Protein AF-A0A661I2V8-F1 (afdb_monomer)

Mean predicted aligned error: 13.36 Å

Solvent-accessible surface area (backbone atoms only — not comparable to full-atom values): 7746 Å² total; per-residue (Å²): 138,88,88,75,58,96,80,52,66,92,79,79,81,56,83,81,33,39,70,50,77,40,79,52,45,85,80,52,56,60,70,59,52,51,54,58,50,67,59,37,28,81,75,77,52,86,54,47,75,44,78,38,61,93,62,96,72,52,72,72,58,54,54,48,73,76,52,82,54,70,66,60,46,50,53,49,44,51,52,53,49,54,58,50,47,74,74,68,58,76,85,75,90,66,82,83,75,83,73,86,47,81,87,80,37,51,68,60,54,53,50,54,54,53,58,65,71,76,111

Structure (mmCIF, N/CA/C/O backbone):
data_AF-A0A661I2V8-F1
#
_entry.id   AF-A0A661I2V8-F1
#
loop_
_atom_site.group_PDB
_atom_site.id
_atom_site.type_symbol
_atom_site.label_atom_id
_atom_site.label_alt_id
_atom_site.label_comp_id
_atom_site.label_asym_id
_atom_site.label_entity_id
_atom_site.label_seq_id
_atom_site.pdbx_PDB_ins_code
_atom_site.Cartn_x
_atom_site.Cartn_y
_atom_site.Cartn_z
_atom_site.occupancy
_atom_site.B_iso_or_equiv
_atom_site.auth_seq_id
_atom_site.auth_comp_id
_atom_site.auth_asym_id
_atom_site.auth_atom_id
_atom_site.pdbx_PDB_model_num
ATOM 1 N N . LEU A 1 1 ? -1.661 12.137 -18.631 1.00 63.16 1 L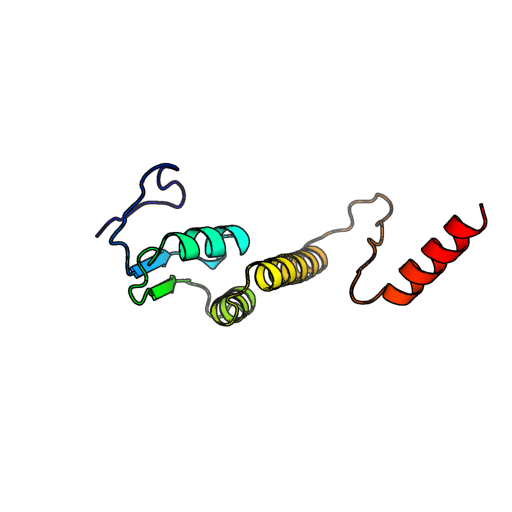EU A N 1
ATOM 2 C CA . LEU A 1 1 ? -0.910 10.983 -18.095 1.00 63.16 1 LEU A CA 1
ATOM 3 C C . LEU A 1 1 ? 0.362 11.534 -17.470 1.00 63.16 1 LEU A C 1
ATOM 5 O O . LEU A 1 1 ? 1.094 12.210 -18.178 1.00 63.16 1 LEU A O 1
ATOM 9 N N . LEU A 1 2 ? 0.565 11.344 -16.166 1.00 68.12 2 LEU A N 1
ATOM 10 C CA . LEU A 1 2 ? 1.798 11.739 -15.479 1.00 68.12 2 LEU A CA 1
ATOM 11 C C . LEU A 1 2 ? 2.594 10.466 -15.189 1.00 68.12 2 LEU A C 1
ATOM 13 O O . LEU A 1 2 ? 2.040 9.527 -14.621 1.00 68.12 2 LEU A O 1
ATOM 17 N N . ILE A 1 3 ? 3.862 10.442 -15.588 1.00 68.00 3 ILE A N 1
ATOM 18 C CA . ILE A 1 3 ? 4.791 9.343 -15.318 1.00 68.00 3 ILE A CA 1
ATOM 19 C C . ILE A 1 3 ? 5.890 9.917 -14.433 1.00 68.00 3 ILE A C 1
ATOM 21 O O . ILE A 1 3 ? 6.536 10.887 -14.819 1.00 68.00 3 ILE A O 1
ATOM 25 N N . ALA A 1 4 ? 6.075 9.354 -13.245 1.00 67.50 4 ALA A N 1
ATOM 26 C CA . ALA A 1 4 ? 7.077 9.815 -12.294 1.00 67.50 4 ALA A CA 1
ATOM 27 C C . ALA A 1 4 ? 7.516 8.655 -11.378 1.00 67.50 4 ALA A C 1
ATOM 29 O O . ALA A 1 4 ? 6.801 7.660 -11.242 1.00 67.50 4 ALA A O 1
ATOM 30 N N . THR A 1 5 ? 8.714 8.748 -10.796 1.00 66.56 5 THR A N 1
ATOM 31 C CA . THR A 1 5 ? 9.245 7.753 -9.841 1.00 66.56 5 THR A CA 1
ATOM 32 C C . THR A 1 5 ? 8.611 7.944 -8.463 1.00 66.56 5 THR A C 1
ATOM 34 O O . THR A 1 5 ? 7.857 8.880 -8.266 1.00 66.56 5 THR A O 1
ATOM 37 N N . THR A 1 6 ? 8.876 7.091 -7.466 1.00 60.19 6 THR A N 1
ATOM 38 C CA . THR A 1 6 ? 8.347 7.314 -6.098 1.00 60.19 6 THR A CA 1
ATOM 39 C C . THR A 1 6 ? 8.779 8.648 -5.492 1.00 60.19 6 THR A C 1
ATOM 41 O O . THR A 1 6 ? 8.088 9.177 -4.625 1.00 60.19 6 THR A O 1
ATOM 44 N N . VAL A 1 7 ? 9.857 9.231 -6.021 1.00 55.22 7 VAL A N 1
ATOM 45 C CA . VAL A 1 7 ? 10.177 10.655 -5.912 1.00 55.22 7 VAL A CA 1
ATOM 46 C C . VAL A 1 7 ? 9.297 11.442 -6.899 1.00 55.22 7 VAL A C 1
ATOM 48 O O . VAL A 1 7 ? 9.778 12.171 -7.760 1.00 55.22 7 VAL A O 1
ATOM 51 N N . VAL A 1 8 ? 7.974 11.287 -6.801 1.00 53.09 8 VAL A N 1
ATOM 52 C CA . VAL A 1 8 ? 7.060 12.310 -7.304 1.00 53.09 8 VAL A CA 1
ATOM 53 C C . VAL A 1 8 ? 7.118 13.378 -6.238 1.00 53.09 8 VAL A C 1
ATOM 55 O O . VAL A 1 8 ? 6.562 13.179 -5.153 1.00 53.09 8 VAL A O 1
ATOM 58 N N . GLU A 1 9 ? 7.867 14.434 -6.546 1.00 47.97 9 GLU A N 1
ATOM 59 C CA . GLU A 1 9 ? 7.902 15.729 -5.870 1.00 47.97 9 GLU A CA 1
ATOM 60 C C . GLU A 1 9 ? 6.760 15.869 -4.858 1.00 47.97 9 GLU A C 1
ATOM 62 O O . GLU A 1 9 ? 5.573 15.951 -5.202 1.00 47.97 9 GLU A O 1
ATOM 67 N N . VAL A 1 10 ? 7.123 15.796 -3.580 1.00 48.62 1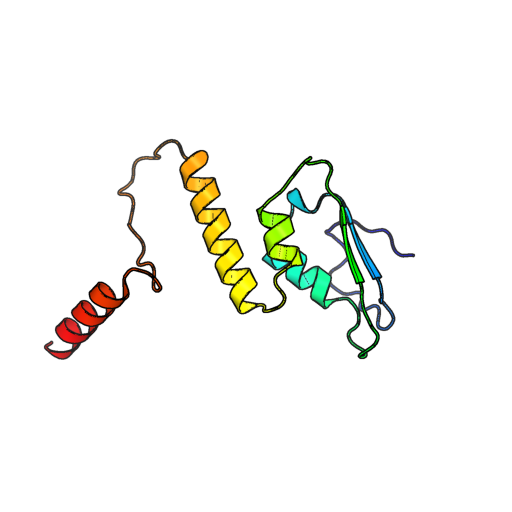0 VAL A N 1
ATOM 68 C CA . VAL A 1 10 ? 6.224 16.069 -2.465 1.00 48.62 10 VAL A CA 1
ATOM 69 C C . VAL A 1 10 ? 5.728 17.506 -2.649 1.00 48.62 10 VAL A C 1
ATOM 71 O O . VAL A 1 10 ? 6.420 18.445 -2.286 1.00 48.62 10 VAL A O 1
ATOM 74 N N . GLY A 1 11 ? 4.568 17.688 -3.285 1.00 54.06 11 GLY A N 1
ATOM 75 C CA . GLY A 1 11 ? 4.015 19.022 -3.536 1.00 54.06 11 GLY A CA 1
ATOM 76 C C . GLY A 1 11 ? 2.939 19.113 -4.618 1.00 54.06 11 GLY A C 1
ATOM 77 O O . GLY A 1 11 ? 2.088 19.996 -4.545 1.00 54.06 11 GLY A O 1
ATOM 78 N N . ILE A 1 12 ? 2.902 18.199 -5.595 1.00 63.28 12 ILE A N 1
ATOM 79 C CA . ILE A 1 12 ? 1.948 18.322 -6.708 1.00 63.28 12 ILE A CA 1
ATOM 80 C C . ILE A 1 12 ? 0.618 17.644 -6.350 1.00 63.28 12 ILE A C 1
ATOM 82 O O . ILE A 1 12 ? 0.487 16.419 -6.359 1.00 63.28 12 ILE A O 1
ATOM 86 N N . SER A 1 13 ? -0.392 18.455 -6.035 1.00 64.06 13 SER A N 1
ATOM 87 C CA . SER A 1 13 ? -1.776 18.000 -5.887 1.00 64.06 13 SER A CA 1
ATOM 88 C C . SER A 1 13 ? -2.466 18.022 -7.2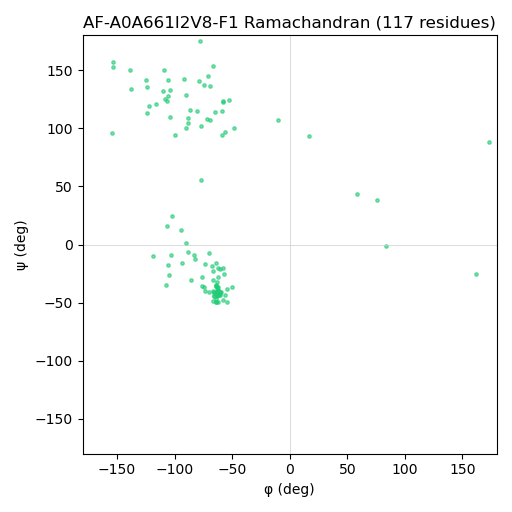50 1.00 64.06 13 SER A C 1
ATOM 90 O O . SER A 1 13 ? -2.649 19.085 -7.838 1.00 64.06 13 SER A O 1
ATOM 92 N N . LEU A 1 14 ? -2.861 16.851 -7.756 1.00 73.38 14 LEU A N 1
ATOM 93 C CA . LEU A 1 14 ? -3.665 16.725 -8.972 1.00 73.38 14 LEU A CA 1
ATOM 94 C C . LEU A 1 14 ? -5.139 16.507 -8.585 1.00 73.38 14 LEU A C 1
ATOM 96 O O . LEU A 1 14 ? -5.546 15.365 -8.366 1.00 73.38 14 LEU A O 1
ATOM 100 N N . PRO A 1 15 ? -5.975 17.561 -8.513 1.00 70.06 15 PRO A N 1
ATOM 101 C CA . PRO A 1 15 ? -7.352 17.464 -8.008 1.00 70.06 15 PRO A CA 1
ATOM 102 C C . PRO A 1 15 ? -8.278 16.575 -8.856 1.00 70.06 15 PRO A C 1
ATOM 104 O O . PRO A 1 15 ? -9.338 16.169 -8.388 1.00 70.06 15 PRO A O 1
ATOM 107 N N . ARG A 1 16 ? -7.886 16.256 -10.097 1.00 73.69 16 ARG A N 1
ATOM 108 C CA . ARG A 1 16 ? -8.629 15.380 -11.020 1.00 73.69 16 ARG A CA 1
ATOM 109 C C . ARG A 1 16 ? -7.991 13.996 -11.194 1.00 73.69 16 ARG A C 1
ATOM 111 O O . ARG A 1 16 ? -8.302 13.304 -12.159 1.00 73.69 16 ARG A O 1
ATOM 118 N N . LEU A 1 17 ? -7.077 13.593 -10.309 1.00 81.56 17 LEU A N 1
ATOM 119 C CA . LEU A 1 17 ? -6.454 12.273 -10.388 1.00 81.56 17 LEU A CA 1
ATOM 120 C C . LEU A 1 17 ? -7.461 11.185 -9.993 1.00 81.56 17 LEU A C 1
ATOM 122 O O . LEU A 1 17 ? -7.796 11.053 -8.819 1.00 81.56 17 LEU A O 1
ATOM 126 N N . THR A 1 18 ? -7.926 10.403 -10.966 1.00 85.69 18 THR A N 1
ATOM 127 C CA . THR A 1 18 ? -8.898 9.310 -10.769 1.00 85.69 18 THR A CA 1
ATOM 128 C C . THR A 1 18 ? -8.277 7.918 -10.858 1.00 85.69 18 THR A C 1
ATOM 130 O O . THR A 1 18 ? -8.857 6.958 -10.361 1.00 85.69 18 THR A O 1
ATOM 133 N N . THR A 1 19 ? -7.085 7.794 -11.441 1.00 88.25 19 THR A N 1
ATOM 134 C CA . THR A 1 19 ? -6.400 6.509 -11.605 1.00 88.25 19 THR A CA 1
ATOM 135 C C . THR A 1 19 ? -4.920 6.655 -11.289 1.00 88.25 19 THR A C 1
ATOM 137 O O . THR A 1 19 ? -4.270 7.571 -11.794 1.00 88.25 19 THR A O 1
ATOM 140 N N . VAL A 1 20 ? -4.379 5.726 -10.500 1.00 88.56 20 VAL A N 1
ATOM 141 C CA . VAL A 1 20 ? -2.935 5.561 -10.291 1.00 88.56 20 VAL A CA 1
ATOM 142 C C . VAL A 1 20 ? -2.519 4.130 -10.618 1.00 88.56 20 VAL A C 1
ATOM 144 O O . VAL A 1 20 ? -3.244 3.182 -10.316 1.00 88.56 20 VAL A O 1
ATOM 147 N N . VAL A 1 21 ? -1.346 3.985 -11.232 1.00 92.00 21 VAL A N 1
ATOM 148 C CA . VAL A 1 21 ? -0.695 2.695 -11.476 1.00 92.00 21 VAL A CA 1
ATOM 149 C C . VAL A 1 21 ? 0.672 2.739 -10.807 1.00 92.00 21 VAL A C 1
ATOM 151 O O . VAL A 1 21 ? 1.491 3.598 -11.129 1.00 92.00 21 VAL A O 1
ATOM 154 N N . ILE A 1 22 ? 0.906 1.840 -9.858 1.00 90.94 22 ILE A N 1
ATOM 155 C CA . ILE A 1 22 ? 2.157 1.752 -9.104 1.00 90.94 22 ILE A CA 1
ATOM 156 C C . ILE A 1 22 ? 2.948 0.563 -9.640 1.00 90.94 22 ILE A C 1
ATOM 158 O O . ILE A 1 22 ? 2.563 -0.585 -9.438 1.00 90.94 22 ILE A O 1
ATOM 162 N N . VAL A 1 23 ? 4.052 0.844 -10.328 1.00 91.12 23 VAL A N 1
ATOM 163 C CA . VAL A 1 23 ? 4.925 -0.170 -10.933 1.00 91.12 23 VAL A CA 1
ATOM 164 C C . VAL A 1 23 ? 6.005 -0.591 -9.942 1.00 91.12 23 VAL A C 1
ATOM 166 O O . VAL A 1 23 ? 6.726 0.251 -9.406 1.00 91.12 23 VAL A O 1
ATOM 169 N N . GLY A 1 24 ? 6.152 -1.897 -9.728 1.00 90.25 24 GLY A N 1
ATOM 170 C CA . GLY A 1 24 ? 7.102 -2.444 -8.763 1.00 90.25 24 GLY A CA 1
ATOM 171 C C . GLY A 1 24 ? 6.636 -2.290 -7.317 1.00 90.25 24 GLY A C 1
ATOM 172 O O . GLY A 1 24 ? 7.440 -1.957 -6.440 1.00 90.25 24 GLY A O 1
ATOM 173 N N . ALA A 1 25 ? 5.334 -2.467 -7.073 1.00 91.88 25 ALA A N 1
ATOM 174 C CA . ALA A 1 25 ? 4.717 -2.272 -5.761 1.00 91.88 25 ALA A CA 1
ATOM 175 C C . ALA A 1 25 ? 5.352 -3.142 -4.656 1.00 91.88 25 ALA A C 1
ATOM 177 O O . ALA A 1 25 ? 5.375 -2.745 -3.489 1.00 91.88 25 ALA A O 1
ATOM 178 N N . GLU A 1 26 ? 5.950 -4.281 -5.014 1.00 90.38 26 GLU A N 1
ATOM 179 C CA . GLU A 1 26 ? 6.654 -5.182 -4.097 1.00 90.38 26 GLU A CA 1
ATOM 180 C C . GLU A 1 26 ? 7.854 -4.532 -3.390 1.00 90.38 26 GLU A C 1
ATOM 182 O O . GLU A 1 26 ? 8.261 -4.994 -2.324 1.00 90.38 26 GLU A O 1
ATOM 187 N N . ARG A 1 27 ? 8.403 -3.448 -3.950 1.00 89.62 27 ARG A N 1
ATOM 188 C CA . ARG A 1 27 ? 9.550 -2.719 -3.383 1.00 89.62 27 ARG A CA 1
ATOM 189 C C . ARG A 1 27 ? 9.143 -1.629 -2.393 1.00 89.62 27 ARG A C 1
ATOM 191 O O . ARG A 1 27 ? 10.008 -1.013 -1.778 1.00 89.62 27 ARG A O 1
ATOM 198 N N . LEU A 1 28 ? 7.843 -1.365 -2.253 1.00 89.06 28 LEU A N 1
ATOM 199 C CA . LEU A 1 28 ? 7.312 -0.305 -1.399 1.00 89.06 28 LEU A CA 1
ATOM 200 C C . LEU A 1 28 ? 6.689 -0.878 -0.128 1.00 89.06 28 LEU A C 1
ATOM 202 O O . LEU A 1 28 ? 6.011 -1.909 -0.158 1.00 89.06 28 LEU A O 1
ATOM 206 N N . GLY A 1 29 ? 6.893 -0.172 0.988 1.00 90.81 29 GLY A N 1
ATOM 207 C CA . GLY A 1 29 ? 6.203 -0.446 2.249 1.00 90.81 29 GLY A CA 1
ATOM 208 C C . GLY A 1 29 ? 4.701 -0.166 2.146 1.00 90.81 29 GLY A C 1
ATOM 209 O O . GLY A 1 29 ? 4.271 0.667 1.337 1.00 90.81 29 GLY A O 1
ATOM 210 N N . LEU A 1 30 ? 3.895 -0.843 2.971 1.00 93.38 30 LEU A N 1
ATOM 211 C CA . LEU A 1 30 ? 2.432 -0.745 2.895 1.00 93.38 30 LEU A CA 1
ATOM 212 C C . LEU A 1 30 ? 1.930 0.668 3.212 1.00 93.38 30 LEU A C 1
ATOM 214 O O . LEU A 1 30 ? 1.018 1.162 2.547 1.00 93.38 30 LEU A O 1
ATOM 218 N N . SER A 1 31 ? 2.586 1.370 4.138 1.00 89.81 31 SER A N 1
ATOM 219 C CA . SER A 1 31 ? 2.292 2.775 4.447 1.00 89.81 31 SER A CA 1
ATOM 220 C C . SER A 1 31 ? 2.485 3.694 3.238 1.00 89.81 31 SER A C 1
ATOM 222 O O . SER A 1 31 ? 1.645 4.552 2.970 1.00 89.81 31 SER A O 1
ATOM 224 N N . THR A 1 32 ? 3.549 3.495 2.456 1.00 90.25 32 THR A N 1
ATOM 225 C CA . THR A 1 32 ? 3.804 4.280 1.238 1.00 90.25 32 THR A CA 1
ATOM 226 C C . THR A 1 32 ? 2.738 4.011 0.181 1.00 90.25 32 THR A C 1
ATOM 228 O O . THR A 1 32 ? 2.199 4.950 -0.406 1.00 90.25 32 THR A O 1
ATOM 231 N N . LEU A 1 33 ? 2.379 2.741 -0.032 1.00 92.44 33 LEU A N 1
ATOM 232 C CA . LEU A 1 33 ? 1.295 2.369 -0.946 1.00 92.44 33 LEU A CA 1
ATOM 233 C C . LEU A 1 33 ? -0.041 2.989 -0.511 1.00 92.44 33 LEU A C 1
ATOM 235 O O . LEU A 1 33 ? -0.782 3.511 -1.347 1.00 92.44 33 LEU A O 1
ATOM 239 N N . HIS A 1 34 ? -0.330 2.999 0.792 1.00 91.69 34 HIS A N 1
ATOM 240 C CA . HIS A 1 34 ? -1.527 3.625 1.351 1.00 91.69 34 HIS A CA 1
ATOM 241 C C . HIS A 1 34 ? -1.554 5.139 1.110 1.00 91.69 34 HIS A C 1
ATOM 243 O O . HIS A 1 34 ? -2.574 5.682 0.680 1.00 91.69 34 HIS A O 1
ATOM 249 N N . GLN A 1 35 ? -0.425 5.819 1.317 1.00 88.19 35 GLN A N 1
ATOM 250 C CA . GLN A 1 35 ? -0.305 7.251 1.045 1.00 88.19 35 GLN A CA 1
ATOM 251 C C . GLN A 1 35 ? -0.508 7.569 -0.441 1.00 88.19 35 GLN A C 1
ATOM 253 O O . GLN A 1 35 ? -1.238 8.506 -0.766 1.00 88.19 35 GLN A O 1
ATOM 258 N N . LEU A 1 36 ? 0.085 6.783 -1.348 1.00 88.06 36 LEU A N 1
ATOM 259 C CA . LEU A 1 36 ? -0.104 6.942 -2.796 1.00 88.06 36 LEU A CA 1
ATOM 260 C C . LEU A 1 36 ? -1.564 6.706 -3.202 1.00 88.06 36 LEU A C 1
ATOM 262 O O . LEU A 1 36 ? -2.127 7.514 -3.942 1.00 88.06 36 LEU A O 1
ATOM 266 N N . ARG A 1 37 ? -2.210 5.668 -2.653 1.00 89.50 37 ARG A N 1
ATOM 267 C CA . ARG A 1 37 ? -3.647 5.407 -2.837 1.00 89.50 37 ARG A CA 1
ATOM 268 C C . ARG A 1 37 ? -4.500 6.604 -2.407 1.00 89.50 37 ARG A C 1
ATOM 270 O O . ARG A 1 37 ? -5.406 6.993 -3.136 1.00 89.50 37 ARG A O 1
ATOM 277 N N . GLY A 1 38 ? -4.182 7.226 -1.270 1.00 86.56 38 GLY A N 1
ATOM 278 C CA . GLY A 1 38 ? -4.892 8.402 -0.744 1.00 86.56 38 GLY A CA 1
ATOM 279 C C . GLY A 1 38 ? -4.695 9.705 -1.539 1.00 86.56 38 GLY A C 1
ATOM 280 O O . GLY A 1 38 ? -5.346 10.716 -1.252 1.00 86.56 38 GLY A O 1
ATOM 281 N N . ARG A 1 39 ? -3.802 9.724 -2.539 1.00 82.6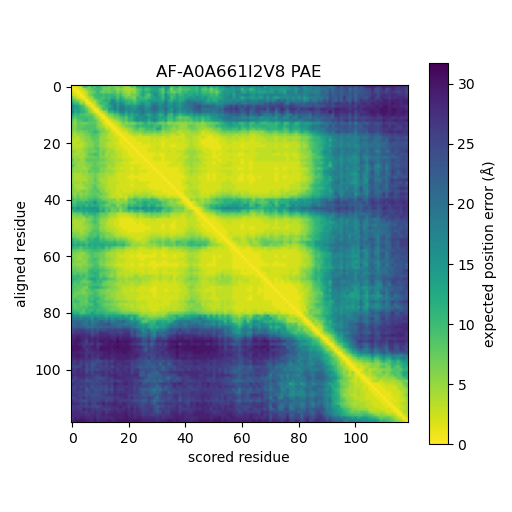2 39 ARG A N 1
ATOM 282 C CA . ARG A 1 39 ? -3.669 10.853 -3.479 1.00 82.62 39 ARG A CA 1
ATOM 283 C C . ARG A 1 39 ? -4.695 10.798 -4.618 1.00 82.62 39 ARG A C 1
ATOM 285 O O . ARG A 1 39 ? -4.859 11.798 -5.311 1.00 82.62 39 ARG A O 1
ATOM 292 N N . VAL A 1 40 ? -5.394 9.676 -4.800 1.00 83.56 40 VAL A N 1
ATOM 293 C CA . VAL A 1 40 ? -6.407 9.489 -5.849 1.00 83.56 40 VAL A CA 1
ATOM 294 C C . VAL A 1 40 ? -7.794 9.858 -5.327 1.00 83.56 40 VAL A C 1
ATOM 296 O O . VAL A 1 40 ? -8.139 9.546 -4.190 1.00 83.56 40 VAL A O 1
ATOM 299 N N . SER A 1 41 ? -8.613 10.482 -6.177 1.00 75.31 41 SER A N 1
ATOM 300 C CA . SER A 1 41 ? -10.059 10.633 -5.975 1.00 75.31 41 SER A CA 1
ATOM 301 C C . SER A 1 41 ? -10.492 11.358 -4.696 1.00 75.31 41 SER A C 1
ATOM 303 O O . SER A 1 41 ? -11.470 10.997 -4.046 1.00 75.31 41 SER A O 1
ATOM 305 N N . ARG A 1 42 ? -9.812 12.459 -4.365 1.00 73.31 42 ARG A N 1
ATOM 306 C CA . ARG A 1 42 ? -10.167 13.306 -3.209 1.00 73.31 42 ARG A CA 1
ATOM 307 C C . ARG A 1 42 ? -11.502 14.045 -3.348 1.00 73.31 42 ARG A C 1
ATOM 309 O O . ARG A 1 42 ? -12.054 14.493 -2.354 1.00 73.31 42 ARG A O 1
ATOM 316 N N . THR A 1 43 ? -12.015 14.182 -4.567 1.00 70.38 43 THR A N 1
ATOM 317 C CA . THR A 1 43 ? -13.223 14.957 -4.893 1.00 70.38 43 THR A CA 1
ATOM 318 C C . THR A 1 43 ? -14.503 14.113 -4.934 1.00 70.38 43 THR A C 1
ATOM 320 O O . THR A 1 43 ? -15.524 14.576 -5.430 1.00 70.38 43 THR A O 1
ATOM 323 N N . GLY A 1 44 ? -14.466 12.871 -4.435 1.00 70.25 44 GLY A N 1
ATOM 324 C CA . GLY A 1 44 ? -15.633 11.979 -4.376 1.00 70.25 44 GLY A CA 1
ATOM 325 C C . GLY A 1 44 ? -15.927 11.207 -5.669 1.00 70.25 44 GLY A C 1
ATOM 326 O O . GLY A 1 44 ? -16.838 10.384 -5.702 1.00 70.25 44 GLY A O 1
ATOM 327 N N . LEU A 1 45 ? -15.145 11.419 -6.732 1.00 77.81 45 LEU A N 1
ATOM 328 C CA . LEU A 1 45 ? -15.206 10.603 -7.948 1.00 77.81 45 LEU A CA 1
ATOM 329 C C . LEU A 1 45 ? -14.645 9.201 -7.688 1.00 77.81 45 LEU A C 1
ATOM 331 O O . LEU A 1 45 ? -13.655 9.052 -6.976 1.00 77.81 45 LEU A O 1
ATOM 335 N N . LYS A 1 46 ? -15.211 8.164 -8.318 1.00 82.56 46 LYS A N 1
ATOM 336 C CA . LYS A 1 46 ? -14.689 6.793 -8.199 1.00 82.56 46 LYS A CA 1
ATOM 337 C C . LYS A 1 46 ? -13.228 6.733 -8.663 1.00 82.56 46 LYS A C 1
ATOM 339 O O . LYS A 1 46 ? -12.923 7.116 -9.790 1.00 82.56 46 LYS A O 1
ATOM 344 N N . GLY A 1 47 ? -12.351 6.268 -7.775 1.00 87.31 47 GLY A N 1
ATOM 345 C CA . GLY A 1 47 ? -10.914 6.165 -8.008 1.00 87.31 47 GLY A CA 1
ATOM 346 C C . GLY A 1 47 ? -10.439 4.731 -8.157 1.00 87.31 47 GLY A C 1
ATOM 347 O O . GLY A 1 47 ? -11.006 3.825 -7.545 1.00 87.31 47 GLY A O 1
ATOM 348 N N . TYR A 1 48 ? -9.379 4.535 -8.934 1.00 90.69 48 TYR A N 1
ATOM 349 C CA . TYR A 1 48 ? -8.743 3.236 -9.127 1.00 90.69 48 TYR A CA 1
ATOM 350 C C . TYR A 1 48 ? -7.257 3.302 -8.768 1.00 90.69 48 TYR A C 1
ATOM 352 O O . TYR A 1 48 ? -6.544 4.230 -9.150 1.00 90.69 48 TYR A O 1
ATOM 360 N N . CYS A 1 49 ? -6.792 2.293 -8.037 1.00 91.75 49 CYS A N 1
ATOM 361 C CA . CYS A 1 49 ? -5.389 2.100 -7.700 1.00 91.75 49 CYS A CA 1
ATOM 362 C C . CYS A 1 49 ? -4.977 0.714 -8.180 1.00 91.75 49 CYS A C 1
ATOM 364 O O . CYS A 1 49 ? -5.481 -0.286 -7.672 1.00 91.75 49 CYS A O 1
ATOM 366 N N . TYR A 1 50 ? -4.093 0.673 -9.171 1.00 93.88 50 TYR A N 1
ATOM 367 C CA . TYR A 1 50 ? -3.547 -0.561 -9.715 1.00 93.88 50 TYR A CA 1
ATOM 368 C C . TYR A 1 50 ? -2.130 -0.761 -9.197 1.00 93.88 50 TYR A C 1
ATOM 370 O O . TYR A 1 50 ? -1.307 0.157 -9.238 1.00 93.88 50 TYR A O 1
ATOM 378 N N . LEU A 1 51 ? -1.844 -1.973 -8.738 1.00 94.19 51 LEU A N 1
ATOM 379 C CA . LEU A 1 51 ? -0.511 -2.395 -8.339 1.00 94.19 51 LEU A CA 1
ATOM 380 C C . LEU A 1 51 ? 0.021 -3.333 -9.414 1.00 94.19 51 LEU A C 1
ATOM 382 O O . LEU A 1 51 ? -0.617 -4.331 -9.735 1.00 94.19 51 LEU A O 1
ATOM 386 N N . TYR A 1 52 ? 1.173 -2.996 -9.976 1.00 92.88 52 TYR A N 1
ATOM 387 C CA . TYR A 1 52 ? 1.883 -3.846 -10.917 1.00 92.88 52 TYR A CA 1
ATOM 388 C C . TYR A 1 52 ? 3.152 -4.373 -10.254 1.00 92.88 52 TYR A C 1
ATOM 390 O O . TYR A 1 52 ? 3.928 -3.607 -9.672 1.00 92.88 52 TYR A O 1
ATOM 398 N N . THR A 1 53 ? 3.379 -5.675 -10.375 1.00 92.81 53 THR A N 1
ATOM 399 C CA . THR A 1 53 ? 4.573 -6.359 -9.882 1.00 92.81 53 THR A CA 1
ATOM 400 C C . THR A 1 53 ? 5.044 -7.387 -10.905 1.00 92.81 53 THR A C 1
ATOM 402 O O . THR A 1 53 ? 4.238 -7.935 -11.651 1.00 92.81 53 THR A O 1
ATOM 405 N N . ASN A 1 54 ? 6.354 -7.638 -10.937 1.00 91.19 54 ASN A N 1
ATOM 406 C CA . ASN A 1 54 ? 6.942 -8.745 -11.698 1.00 91.19 54 ASN A CA 1
ATOM 407 C C . ASN A 1 54 ? 7.034 -10.037 -10.858 1.00 91.19 54 ASN A C 1
ATOM 409 O O . ASN A 1 54 ? 7.578 -11.030 -11.334 1.00 91.19 54 ASN A O 1
ATOM 413 N N . GLN A 1 55 ? 6.576 -10.025 -9.600 1.00 89.88 55 GLN A N 1
ATOM 414 C CA . GLN A 1 55 ? 6.487 -11.234 -8.780 1.00 89.88 55 GLN A CA 1
ATOM 415 C C . GLN A 1 55 ? 5.246 -12.043 -9.171 1.00 89.88 55 GLN A C 1
ATOM 417 O O . GLN A 1 55 ? 4.186 -11.473 -9.410 1.00 89.88 55 GLN A O 1
ATOM 422 N N . ASN A 1 56 ? 5.374 -13.373 -9.206 1.00 87.31 56 ASN A N 1
ATOM 423 C CA . ASN A 1 56 ? 4.264 -14.264 -9.564 1.00 87.31 56 ASN A CA 1
ATOM 424 C C . ASN A 1 56 ? 3.127 -14.243 -8.530 1.00 87.31 56 ASN A C 1
ATOM 426 O O . ASN A 1 56 ? 1.972 -14.443 -8.891 1.00 87.31 56 ASN A O 1
ATOM 430 N N . SER A 1 57 ? 3.450 -14.010 -7.257 1.00 86.38 57 SER A N 1
ATOM 431 C CA . SER A 1 57 ? 2.487 -13.858 -6.167 1.00 86.38 57 SER A CA 1
ATOM 432 C C . SER A 1 57 ? 3.078 -12.996 -5.056 1.00 86.38 57 SER A C 1
ATOM 434 O O . SER A 1 57 ? 4.301 -12.924 -4.889 1.00 86.38 57 SER A O 1
ATOM 436 N N . SER A 1 58 ? 2.216 -12.316 -4.303 1.00 89.88 58 SER A N 1
ATOM 437 C CA . SER A 1 58 ? 2.634 -11.561 -3.128 1.00 89.88 58 SER A CA 1
ATOM 438 C C . SER A 1 58 ? 1.474 -11.423 -2.150 1.00 89.88 58 SER A C 1
ATOM 440 O O . SER A 1 58 ? 0.703 -10.469 -2.244 1.00 89.88 58 SER A O 1
ATOM 442 N N . ASP A 1 59 ? 1.418 -12.313 -1.155 1.00 91.62 59 ASP A N 1
ATOM 443 C CA . ASP A 1 59 ? 0.394 -12.295 -0.096 1.00 91.62 59 ASP A CA 1
ATOM 444 C C . ASP A 1 59 ? 0.270 -10.906 0.550 1.00 91.62 59 ASP A C 1
ATOM 446 O O . ASP A 1 59 ? -0.817 -10.414 0.833 1.00 91.62 59 ASP A O 1
ATOM 450 N N . ARG A 1 60 ? 1.402 -10.207 0.700 1.00 93.44 60 ARG A N 1
ATOM 451 C CA . ARG A 1 60 ? 1.462 -8.834 1.211 1.00 93.44 60 ARG A CA 1
ATOM 452 C C . ARG A 1 60 ? 0.706 -7.831 0.341 1.00 93.44 60 ARG A C 1
ATOM 454 O O . ARG A 1 60 ? 0.048 -6.936 0.874 1.00 93.44 60 ARG A O 1
ATOM 461 N N . LEU A 1 61 ? 0.852 -7.919 -0.981 1.00 94.81 61 LEU A N 1
ATOM 462 C CA . LEU A 1 61 ? 0.138 -7.036 -1.903 1.00 94.81 61 LEU A CA 1
ATOM 463 C C . LEU A 1 61 ? -1.336 -7.439 -2.013 1.00 94.81 61 LEU A C 1
ATOM 465 O O . LEU A 1 61 ? -2.187 -6.552 -2.052 1.00 94.81 61 LEU A O 1
ATOM 469 N N . ASP A 1 62 ? -1.641 -8.735 -1.987 1.00 94.25 62 ASP A N 1
ATOM 470 C CA . ASP A 1 62 ? -3.014 -9.248 -2.038 1.00 94.25 62 ASP A CA 1
ATOM 471 C C . ASP A 1 62 ? -3.818 -8.812 -0.799 1.00 94.25 62 ASP A C 1
ATOM 473 O O . ASP A 1 62 ? -4.901 -8.224 -0.920 1.00 94.25 62 ASP A O 1
ATOM 477 N N . GLU A 1 63 ? -3.241 -8.968 0.399 1.00 94.81 63 GLU A N 1
ATOM 478 C CA . GLU A 1 63 ? -3.829 -8.472 1.648 1.00 94.81 63 GLU A CA 1
ATOM 479 C C . GLU A 1 63 ? -4.002 -6.941 1.611 1.00 94.81 63 GLU A C 1
ATOM 481 O O . GLU A 1 63 ? -5.058 -6.423 1.991 1.00 94.81 63 GLU A O 1
ATOM 486 N N . PHE A 1 64 ? -3.032 -6.194 1.066 1.00 95.50 64 PHE A N 1
ATOM 487 C CA . PHE A 1 64 ? -3.153 -4.741 0.897 1.00 95.50 64 PHE A CA 1
ATOM 488 C C . PHE A 1 64 ? -4.311 -4.330 -0.025 1.00 95.50 64 PHE A C 1
ATOM 490 O O . PHE A 1 64 ? -5.022 -3.369 0.289 1.00 95.50 64 PHE A O 1
ATOM 497 N N . VAL A 1 65 ? -4.521 -5.022 -1.152 1.00 93.75 65 VAL A N 1
ATOM 498 C CA . VAL A 1 65 ? -5.624 -4.717 -2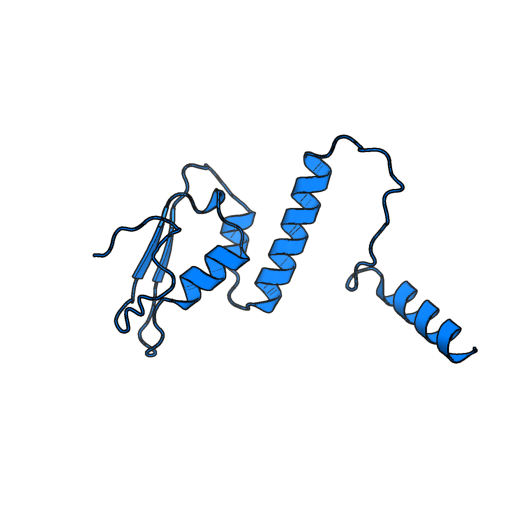.086 1.00 93.75 65 VAL A CA 1
ATOM 499 C C . VAL A 1 65 ? -6.982 -4.933 -1.417 1.00 93.75 65 VAL A C 1
ATOM 501 O O . VAL A 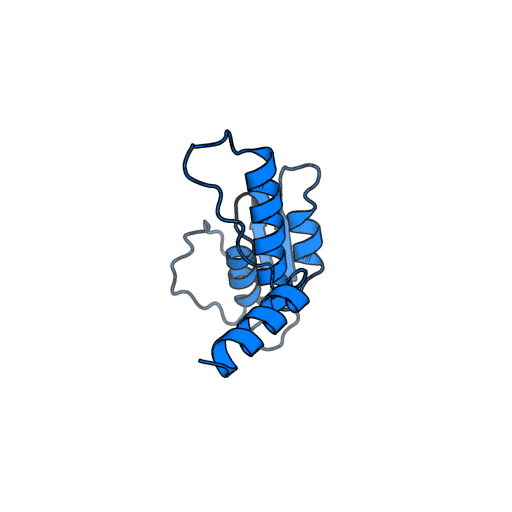1 65 ? -7.904 -4.139 -1.630 1.00 93.75 65 VAL A O 1
ATOM 504 N N . SER A 1 66 ? -7.098 -5.954 -0.567 1.00 93.69 66 SER A N 1
ATOM 505 C CA . SER A 1 66 ? -8.329 -6.231 0.184 1.00 93.69 66 SER A CA 1
ATOM 506 C C . SER A 1 66 ? -8.591 -5.245 1.337 1.00 93.69 66 SER A C 1
ATOM 508 O O . SER A 1 66 ? -9.730 -5.108 1.788 1.00 93.69 66 SER A O 1
ATOM 510 N N . THR A 1 67 ? -7.579 -4.480 1.764 1.00 93.50 67 THR A N 1
ATOM 511 C CA . THR A 1 67 ? -7.625 -3.678 2.995 1.00 93.50 67 THR A CA 1
ATOM 512 C C . THR A 1 67 ? -7.731 -2.176 2.734 1.00 93.50 67 THR A C 1
ATOM 514 O O . THR A 1 67 ? -6.893 -1.559 2.071 1.00 93.50 67 THR A O 1
ATOM 517 N N . LYS A 1 68 ? -8.744 -1.522 3.317 1.00 88.19 68 LYS A N 1
ATOM 518 C CA . LYS A 1 68 ? -9.020 -0.087 3.096 1.00 88.19 68 LYS A CA 1
ATOM 519 C C . LYS A 1 68 ? -8.672 0.812 4.284 1.00 88.19 68 LYS A C 1
ATOM 521 O O . LYS A 1 68 ? -8.221 1.937 4.056 1.00 88.19 68 LYS A O 1
ATOM 526 N N . SER A 1 69 ? -8.849 0.329 5.512 1.00 91.94 69 SER A N 1
ATOM 527 C CA . SER A 1 69 ? -8.596 1.100 6.735 1.00 91.94 69 SER A CA 1
ATOM 528 C C . SER A 1 69 ? -7.106 1.357 6.938 1.00 91.94 69 SER A C 1
ATOM 530 O O . SER A 1 69 ? -6.296 0.451 6.783 1.00 91.94 69 SER A O 1
ATOM 532 N N . GLY A 1 70 ? -6.732 2.582 7.311 1.00 89.31 70 GLY A N 1
ATOM 533 C CA . GLY A 1 70 ? -5.340 2.904 7.648 1.00 89.31 70 GLY A CA 1
ATOM 534 C C . GLY A 1 70 ? -4.828 2.135 8.872 1.00 89.31 70 GLY A C 1
ATOM 535 O O . GLY A 1 70 ? -3.657 1.773 8.910 1.00 89.31 70 GLY A O 1
ATOM 536 N N . PHE A 1 71 ? -5.712 1.833 9.828 1.00 91.12 71 PHE A N 1
ATOM 537 C CA . PHE A 1 71 ? -5.376 1.042 11.014 1.00 91.12 71 PHE A CA 1
ATOM 538 C C . PHE A 1 71 ? -5.023 -0.405 10.646 1.00 91.12 71 PHE A C 1
ATOM 540 O O . PHE A 1 71 ? -3.957 -0.895 11.006 1.00 91.12 71 PHE A O 1
ATOM 547 N N . ASP A 1 72 ? -5.856 -1.052 9.830 1.00 93.06 72 ASP A N 1
ATOM 548 C CA . ASP A 1 72 ? -5.620 -2.430 9.383 1.00 93.06 72 ASP A CA 1
ATOM 549 C C . ASP A 1 72 ? -4.350 -2.532 8.528 1.00 93.06 72 ASP A C 1
ATOM 551 O O . ASP A 1 72 ? -3.596 -3.494 8.635 1.00 93.06 72 ASP A O 1
ATOM 555 N N . ILE A 1 73 ? -4.052 -1.500 7.730 1.00 93.88 73 ILE A N 1
ATOM 556 C CA . ILE A 1 73 ? -2.786 -1.403 6.994 1.00 93.88 73 ILE A CA 1
ATOM 557 C C . ILE A 1 73 ? -1.580 -1.344 7.940 1.00 93.88 73 ILE A C 1
ATOM 559 O O . ILE A 1 73 ? -0.555 -1.952 7.639 1.00 93.88 73 ILE A O 1
ATOM 563 N N . ALA A 1 74 ? -1.680 -0.640 9.070 1.00 90.38 74 ALA A N 1
ATOM 564 C CA . ALA A 1 74 ? -0.607 -0.605 10.062 1.00 90.38 74 ALA A CA 1
ATOM 565 C C . ALA A 1 74 ? -0.388 -1.987 10.704 1.00 90.38 74 ALA A C 1
ATOM 567 O O . ALA A 1 74 ? 0.756 -2.425 10.831 1.00 90.38 74 ALA A O 1
ATOM 568 N N . ASN A 1 75 ? -1.470 -2.707 11.020 1.00 91.12 75 ASN A N 1
ATOM 569 C CA . ASN A 1 75 ? -1.395 -4.081 11.531 1.00 91.12 75 ASN A CA 1
ATOM 570 C C . ASN A 1 75 ? -0.777 -5.041 10.504 1.00 91.12 75 ASN A C 1
ATOM 572 O O . ASN A 1 75 ? 0.086 -5.849 10.850 1.00 91.12 75 ASN A O 1
ATOM 576 N N . LEU A 1 76 ? -1.149 -4.911 9.228 1.00 91.94 76 LEU A N 1
ATOM 577 C CA . LEU A 1 76 ? -0.526 -5.660 8.136 1.00 91.94 76 LEU A CA 1
ATOM 578 C C . LEU A 1 76 ? 0.970 -5.355 8.011 1.00 91.94 76 LEU A C 1
ATOM 580 O O . LEU A 1 76 ? 1.771 -6.275 7.847 1.00 91.94 76 LEU A O 1
ATOM 584 N N . ASP A 1 77 ? 1.372 -4.086 8.112 1.00 89.31 77 ASP A N 1
ATOM 585 C CA . ASP A 1 77 ? 2.787 -3.701 8.038 1.00 89.31 77 ASP A CA 1
ATOM 586 C C . ASP A 1 77 ? 3.588 -4.349 9.180 1.00 89.31 77 ASP A C 1
ATOM 588 O O . ASP A 1 77 ? 4.665 -4.894 8.937 1.00 89.31 77 ASP A O 1
ATOM 592 N N . LEU A 1 78 ? 3.034 -4.390 10.400 1.00 86.75 78 LEU A N 1
ATOM 593 C CA . LEU A 1 78 ? 3.627 -5.110 11.534 1.00 86.75 78 LEU A CA 1
ATOM 594 C C . LEU A 1 78 ? 3.726 -6.620 11.276 1.00 86.75 78 LEU A C 1
ATOM 596 O O . LEU A 1 78 ? 4.805 -7.193 11.443 1.00 86.75 78 LEU A O 1
ATOM 600 N N . LYS A 1 79 ? 2.639 -7.257 10.823 1.00 87.62 79 LYS A N 1
ATOM 601 C CA . LYS A 1 79 ? 2.588 -8.695 10.503 1.00 87.62 79 LYS A CA 1
ATOM 602 C C . LYS A 1 79 ? 3.678 -9.092 9.503 1.00 87.62 79 LYS A C 1
ATOM 604 O O . LYS A 1 79 ? 4.433 -10.039 9.743 1.00 87.62 79 LYS A O 1
ATOM 609 N N . PHE A 1 80 ? 3.805 -8.359 8.396 1.00 85.94 80 PHE A N 1
ATOM 610 C CA . PHE A 1 80 ? 4.781 -8.681 7.351 1.00 85.94 80 PHE A CA 1
ATOM 611 C C . PHE A 1 80 ? 6.219 -8.299 7.719 1.00 85.94 80 PHE A C 1
ATOM 613 O O . PHE A 1 80 ? 7.146 -8.977 7.272 1.00 85.94 80 PHE A O 1
ATOM 620 N N . ARG A 1 81 ? 6.432 -7.284 8.570 1.00 80.94 81 ARG A N 1
ATOM 621 C CA . ARG A 1 81 ? 7.756 -7.018 9.158 1.00 80.94 81 ARG A CA 1
ATOM 622 C C . ARG A 1 81 ? 8.205 -8.164 10.060 1.00 80.94 81 ARG A C 1
ATOM 624 O O . ARG A 1 81 ? 9.303 -8.670 9.855 1.00 80.94 81 ARG A O 1
ATOM 631 N N . LYS A 1 82 ? 7.347 -8.615 10.986 1.00 67.44 82 LYS A N 1
ATOM 632 C CA . LYS A 1 82 ? 7.632 -9.763 11.868 1.00 67.44 82 LYS A CA 1
ATOM 633 C C . LYS A 1 82 ? 7.936 -11.024 11.048 1.00 67.44 82 LYS A C 1
ATOM 635 O O . LYS A 1 82 ? 8.958 -11.664 11.260 1.00 67.44 82 LYS A O 1
ATOM 640 N N . SER A 1 83 ? 7.105 -11.332 10.051 1.00 66.06 83 SER A N 1
ATOM 641 C CA . SER A 1 83 ? 7.288 -12.511 9.185 1.00 66.06 83 SER A CA 1
ATOM 642 C C . SER A 1 83 ? 8.577 -12.449 8.351 1.00 66.06 83 SER A C 1
ATOM 644 O O . SER A 1 83 ? 9.219 -13.469 8.123 1.00 66.06 83 SER A O 1
ATOM 646 N N . GLY A 1 84 ? 8.976 -11.259 7.889 1.00 57.66 84 GLY A N 1
ATOM 647 C CA . GLY A 1 84 ? 10.191 -11.067 7.095 1.00 57.66 84 GLY A CA 1
ATOM 648 C C . GLY A 1 84 ? 11.489 -11.113 7.907 1.00 57.66 84 GLY A C 1
ATOM 649 O O . GLY A 1 84 ? 12.489 -11.620 7.401 1.00 57.66 84 GLY A O 1
ATOM 650 N N . ASP A 1 85 ? 11.474 -10.612 9.144 1.00 56.94 85 ASP A N 1
ATOM 651 C CA . ASP A 1 85 ? 12.638 -10.586 10.042 1.00 56.94 85 ASP A CA 1
ATOM 652 C C . ASP A 1 85 ? 12.953 -11.987 10.596 1.00 56.94 85 ASP A C 1
ATOM 654 O O . ASP A 1 85 ? 14.101 -12.431 10.575 1.00 56.94 85 ASP A O 1
ATOM 658 N N . LEU A 1 86 ? 11.914 -12.757 10.944 1.00 52.22 86 LEU A N 1
ATOM 659 C CA . LEU A 1 86 ? 12.049 -14.153 11.381 1.00 52.22 86 LEU A CA 1
ATOM 660 C C . LEU A 1 86 ? 12.644 -15.075 10.303 1.00 52.22 86 LEU A C 1
ATOM 662 O O . LEU A 1 86 ? 13.284 -16.070 10.633 1.00 52.22 86 LEU A O 1
ATOM 666 N N . LEU A 1 87 ? 12.452 -14.750 9.020 1.00 49.69 87 LEU A N 1
ATOM 667 C CA . LEU A 1 87 ? 12.949 -15.547 7.892 1.00 49.69 87 LEU A CA 1
ATOM 668 C C . LEU A 1 87 ? 14.318 -15.085 7.359 1.00 49.69 87 LEU A C 1
ATOM 670 O O . LEU A 1 87 ? 14.952 -15.832 6.614 1.00 49.69 87 LEU A O 1
ATOM 674 N N . LYS A 1 88 ? 14.783 -13.872 7.700 1.00 48.62 88 LYS A N 1
ATOM 675 C CA . LYS A 1 88 ? 16.038 -13.286 7.174 1.00 48.62 88 LYS A CA 1
ATOM 676 C C . LYS A 1 88 ? 17.100 -12.966 8.234 1.00 48.62 88 LYS A C 1
ATOM 678 O O . LYS A 1 88 ? 18.232 -12.660 7.861 1.00 48.62 88 LYS A O 1
ATOM 683 N N . GLY A 1 89 ? 16.772 -13.039 9.522 1.00 49.06 89 GLY A N 1
ATOM 684 C CA . GLY A 1 89 ? 17.670 -12.669 10.612 1.00 49.06 89 GLY A CA 1
ATOM 685 C C . GLY A 1 89 ? 18.528 -13.823 11.124 1.00 49.06 89 GLY A C 1
ATOM 686 O O . GLY A 1 89 ? 18.102 -14.604 11.969 1.00 49.06 89 GLY A O 1
ATOM 687 N N . VAL A 1 90 ? 19.786 -13.871 10.683 1.00 47.41 90 VAL A N 1
ATOM 688 C CA . VAL A 1 90 ? 20.883 -14.406 11.503 1.00 47.41 90 VAL A CA 1
ATOM 689 C C . VAL A 1 90 ? 20.849 -13.669 12.843 1.00 47.41 90 VAL A C 1
ATOM 691 O O . VAL A 1 90 ? 20.890 -12.440 12.857 1.00 47.41 90 VAL A O 1
ATOM 694 N N . SER A 1 91 ? 20.764 -14.408 13.953 1.00 50.66 91 SER A N 1
ATOM 695 C CA . SER A 1 91 ? 20.852 -13.878 15.314 1.00 50.66 91 SER A CA 1
ATOM 696 C C . SER A 1 91 ? 22.051 -12.938 15.461 1.00 50.66 91 SER A C 1
ATOM 698 O O . SER A 1 91 ? 23.179 -13.395 15.641 1.00 50.66 91 SER A O 1
ATOM 700 N N . GLN A 1 92 ? 21.828 -11.624 15.425 1.00 46.44 92 GLN A N 1
ATOM 701 C CA . GLN A 1 92 ? 22.803 -10.695 15.977 1.00 46.44 92 GLN A CA 1
ATOM 702 C C . GLN A 1 92 ? 22.591 -10.663 17.490 1.00 46.44 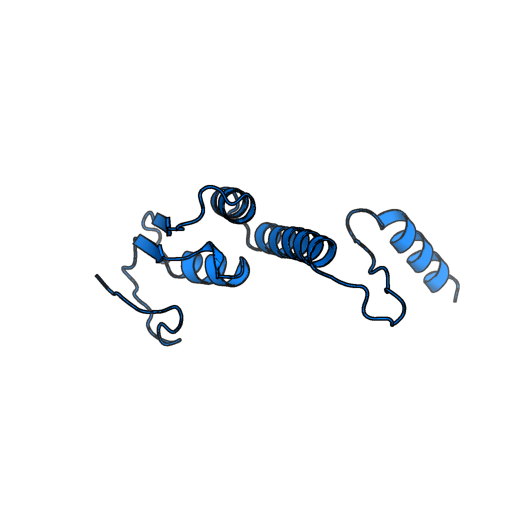92 GLN A C 1
ATOM 704 O O . GLN A 1 92 ? 21.521 -10.324 17.991 1.00 46.44 92 GLN A O 1
ATOM 709 N N . SER A 1 93 ? 23.612 -11.130 18.204 1.00 50.50 93 SER A N 1
ATOM 710 C CA . SER A 1 93 ? 23.636 -11.312 19.648 1.00 50.50 93 SER A CA 1
ATOM 711 C C . SER A 1 93 ? 23.382 -10.000 20.391 1.00 50.50 93 SER A C 1
ATOM 713 O O . SER A 1 93 ? 24.210 -9.092 20.376 1.00 50.50 93 SER A O 1
ATOM 715 N N . GLY A 1 94 ? 22.263 -9.940 21.096 1.00 42.09 94 GLY A N 1
ATOM 716 C CA . GLY A 1 94 ? 21.940 -8.892 22.052 1.00 42.09 94 GLY A CA 1
ATOM 717 C C . GLY A 1 94 ? 20.513 -9.120 22.502 1.00 42.09 94 GLY A C 1
ATOM 718 O O . GLY A 1 94 ? 19.611 -8.660 21.820 1.00 42.09 94 GLY A O 1
ATOM 719 N N . SER A 1 95 ? 20.343 -9.941 23.550 1.00 48.78 95 SER A N 1
ATOM 720 C CA . SER A 1 95 ? 19.080 -10.264 24.242 1.00 48.78 95 SER A CA 1
ATOM 721 C C . SER A 1 95 ? 17.826 -9.891 23.449 1.00 48.78 95 SER A C 1
ATOM 723 O O . SER A 1 95 ? 17.366 -8.754 23.519 1.00 48.78 95 SER A O 1
ATOM 725 N N . GLN A 1 96 ? 17.297 -10.847 22.684 1.00 50.53 96 GLN A N 1
ATOM 726 C CA . GLN A 1 96 ? 16.074 -10.683 21.905 1.00 50.53 96 GLN A CA 1
ATOM 727 C C . GLN A 1 96 ? 14.939 -10.251 22.844 1.00 50.53 96 GLN A C 1
ATOM 729 O O . GLN A 1 96 ? 14.346 -11.076 23.539 1.00 50.53 96 GLN A O 1
ATOM 734 N N . PHE A 1 97 ? 14.675 -8.946 22.920 1.00 55.81 97 PHE A N 1
ATOM 735 C CA . PHE A 1 97 ? 13.551 -8.425 23.680 1.00 55.81 97 PHE A CA 1
ATOM 736 C C . PHE A 1 97 ? 12.282 -8.944 23.003 1.00 55.81 97 PHE A C 1
ATOM 738 O O . PHE A 1 97 ? 12.000 -8.607 21.852 1.00 55.81 97 PHE A O 1
ATOM 745 N N . ARG A 1 98 ? 11.525 -9.802 23.697 1.00 59.69 98 ARG A N 1
ATOM 746 C CA . ARG A 1 98 ? 10.139 -10.073 23.310 1.00 59.69 98 ARG A CA 1
ATOM 747 C C . ARG A 1 98 ? 9.358 -8.804 23.598 1.00 59.69 98 ARG A C 1
ATOM 749 O O . ARG A 1 98 ? 9.165 -8.440 24.753 1.00 59.69 98 ARG A O 1
ATOM 756 N N . PHE A 1 99 ? 8.992 -8.101 22.537 1.00 62.47 99 PHE A N 1
ATOM 757 C CA . PHE A 1 99 ? 8.068 -6.985 22.637 1.00 62.47 99 PHE A CA 1
ATOM 758 C C . PHE A 1 99 ? 6.661 -7.535 22.847 1.00 62.47 99 PHE A 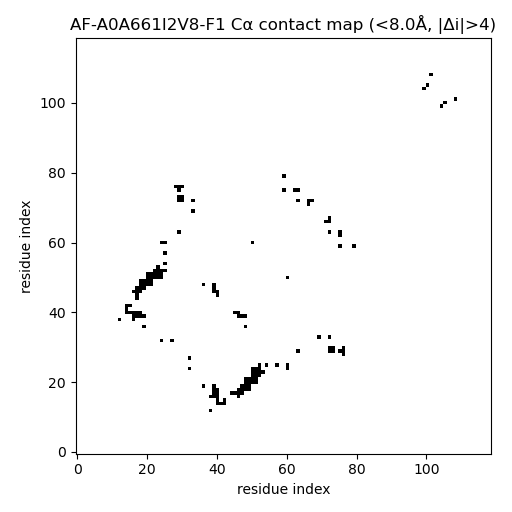C 1
ATOM 760 O O . PHE A 1 99 ? 6.282 -8.495 22.182 1.00 62.47 99 PHE A O 1
ATOM 767 N N . VAL A 1 100 ? 5.923 -6.906 23.761 1.00 64.69 100 VAL A N 1
ATOM 768 C CA . VAL A 1 100 ? 4.524 -7.226 24.064 1.00 64.69 100 VAL A CA 1
ATOM 769 C C . VAL A 1 100 ? 3.683 -7.084 22.794 1.00 64.69 100 VAL A C 1
ATOM 771 O O . VAL A 1 100 ? 3.668 -6.018 22.168 1.00 64.69 100 VAL A O 1
ATOM 774 N N . ASP A 1 101 ? 2.990 -8.150 22.414 1.00 72.69 101 ASP A N 1
ATOM 775 C CA . ASP A 1 101 ? 1.951 -8.140 21.396 1.00 72.69 101 ASP A CA 1
ATOM 776 C C . ASP A 1 101 ? 0.611 -7.813 22.056 1.00 72.69 101 ASP A C 1
ATOM 778 O O . ASP A 1 101 ? 0.044 -8.616 22.782 1.00 72.69 101 ASP A O 1
ATOM 782 N N . ILE A 1 102 ? 0.080 -6.616 21.809 1.00 68.88 102 ILE A N 1
ATOM 783 C CA . ILE A 1 102 ? -1.149 -6.142 22.466 1.00 68.88 102 ILE A CA 1
ATOM 784 C C . ILE A 1 102 ? -2.364 -7.031 22.119 1.00 68.88 102 ILE A C 1
ATOM 786 O O . ILE A 1 102 ? -3.347 -7.010 22.854 1.00 68.88 102 ILE A O 1
ATOM 790 N N . GLY A 1 103 ? -2.309 -7.805 21.026 1.00 71.50 103 GLY A N 1
ATOM 791 C CA . GLY A 1 103 ? -3.380 -8.723 20.633 1.00 71.50 103 GLY A CA 1
ATOM 792 C C . GLY A 1 103 ? -3.311 -10.105 21.288 1.00 71.50 103 GLY A C 1
ATOM 793 O O . GLY A 1 103 ? -4.356 -10.712 21.496 1.00 71.50 103 GLY A O 1
ATOM 794 N N . GLU A 1 104 ? -2.114 -10.601 21.611 1.00 71.38 104 GLU A N 1
ATOM 795 C CA . GLU A 1 104 ? -1.920 -11.939 22.203 1.00 71.38 104 GLU A CA 1
ATOM 796 C C . GLU A 1 104 ? -1.592 -11.886 23.706 1.00 71.38 104 GLU A C 1
ATOM 798 O O . GLU A 1 104 ? -1.931 -12.805 24.447 1.00 71.38 104 GLU A O 1
ATOM 803 N N . ASP A 1 105 ? -1.004 -10.786 24.181 1.00 78.50 105 ASP A N 1
ATOM 804 C CA . ASP A 1 105 ? -0.464 -10.636 25.538 1.00 78.50 105 ASP A CA 1
ATOM 805 C C . ASP A 1 105 ? -1.384 -9.817 26.470 1.00 78.50 105 ASP A C 1
ATOM 807 O O . ASP A 1 105 ? -0.925 -9.217 27.448 1.00 78.50 105 ASP A O 1
ATOM 811 N N . GLU A 1 106 ? -2.692 -9.768 26.194 1.00 76.44 106 GLU A N 1
ATOM 812 C CA . GLU A 1 106 ? -3.670 -8.989 26.976 1.00 76.44 106 GLU A CA 1
ATOM 813 C C . GLU A 1 106 ? -3.633 -9.348 28.476 1.00 76.44 106 GLU A C 1
ATOM 815 O O . GLU A 1 106 ? -3.678 -8.471 29.346 1.00 76.44 106 GLU A O 1
ATOM 820 N N . GLU A 1 107 ? -3.448 -10.631 28.788 1.00 78.06 107 GLU A N 1
ATOM 821 C CA . GLU A 1 107 ? -3.363 -11.143 30.157 1.00 78.06 107 GLU A CA 1
ATOM 822 C C . GLU A 1 107 ? -2.109 -10.624 30.892 1.00 78.06 107 GLU A C 1
ATOM 824 O O . GLU A 1 107 ? -2.188 -10.177 32.043 1.00 78.06 107 GLU A O 1
ATOM 829 N N . ILE A 1 108 ? -0.966 -10.563 30.197 1.00 81.94 108 ILE A N 1
ATOM 830 C CA . ILE A 1 108 ? 0.300 -10.028 30.725 1.00 81.94 108 ILE A CA 1
ATOM 831 C C . ILE A 1 108 ? 0.160 -8.527 30.998 1.00 81.94 108 ILE A C 1
ATOM 833 O O . ILE A 1 108 ? 0.549 -8.044 32.065 1.00 81.94 108 ILE A O 1
ATOM 837 N N . VAL A 1 109 ? -0.456 -7.785 30.072 1.00 81.62 109 VAL A N 1
ATOM 838 C CA . VAL A 1 109 ? -0.702 -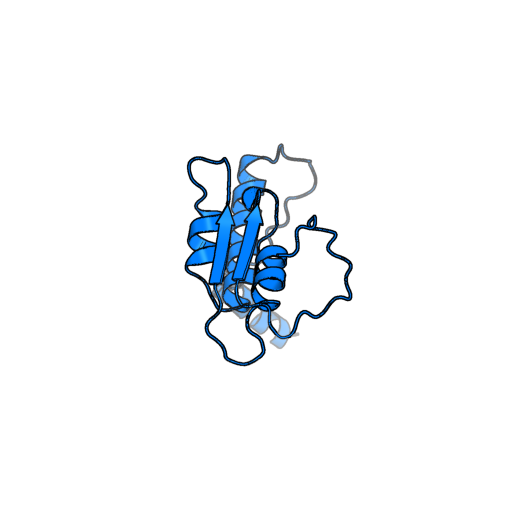6.342 30.228 1.00 81.62 109 VAL A CA 1
ATOM 839 C C . VAL A 1 109 ? -1.632 -6.064 31.412 1.00 81.62 109 VAL A C 1
ATOM 841 O O . VAL A 1 109 ? -1.418 -5.097 32.149 1.00 81.62 109 VAL A O 1
ATOM 844 N N . SER A 1 110 ? -2.649 -6.905 31.620 1.00 80.81 110 SER A N 1
ATOM 845 C CA . SER A 1 110 ? -3.583 -6.765 32.742 1.00 80.81 110 SER A CA 1
ATOM 846 C C . SER A 1 110 ? -2.906 -6.998 34.100 1.00 80.81 110 SER A C 1
ATOM 848 O O . SER A 1 110 ? -3.128 -6.234 35.039 1.00 80.81 110 SER A O 1
ATOM 850 N N . THR A 1 111 ? -2.005 -7.979 34.173 1.00 83.44 111 THR A N 1
ATOM 851 C CA . THR A 1 111 ? -1.237 -8.309 35.381 1.00 83.44 111 THR A CA 1
ATOM 852 C C . THR A 1 111 ? -0.318 -7.155 35.784 1.00 83.44 111 THR A C 1
ATOM 854 O O . THR A 1 111 ? -0.381 -6.679 36.914 1.00 83.44 111 THR A O 1
ATOM 857 N N . VAL A 1 112 ? 0.455 -6.614 34.835 1.00 84.50 112 VAL A N 1
ATOM 858 C CA . VAL A 1 112 ? 1.368 -5.484 35.095 1.00 84.50 112 VAL A CA 1
ATOM 859 C C . VAL A 1 112 ? 0.611 -4.229 35.545 1.00 84.50 112 VAL A C 1
ATOM 861 O O . VAL A 1 112 ? 1.086 -3.495 36.412 1.00 84.50 112 VAL A O 1
ATOM 864 N N . LYS A 1 113 ? -0.581 -3.973 34.989 1.00 81.44 113 LYS A N 1
ATOM 865 C CA . LYS A 1 113 ? -1.434 -2.858 35.432 1.00 81.44 113 LYS A CA 1
ATOM 866 C C . LYS A 1 113 ? -1.879 -3.002 36.886 1.00 81.44 113 LYS A C 1
ATOM 868 O O . LYS A 1 113 ? -1.933 -1.994 37.584 1.00 81.44 113 LYS A O 1
ATOM 873 N N . ASN A 1 114 ? -2.197 -4.217 37.325 1.00 81.94 114 ASN A N 1
ATOM 874 C CA . ASN A 1 114 ? -2.591 -4.473 38.708 1.00 81.94 114 ASN A CA 1
ATOM 875 C C . ASN A 1 114 ? -1.404 -4.326 39.666 1.00 81.94 114 ASN A C 1
ATOM 877 O O . ASN A 1 114 ? -1.558 -3.693 40.705 1.00 81.94 114 ASN A O 1
ATOM 881 N N . ASP A 1 115 ? -0.219 -4.813 39.294 1.00 80.50 115 ASP A N 1
ATOM 882 C CA . ASP A 1 115 ? 0.990 -4.669 40.119 1.00 80.50 115 ASP A CA 1
ATOM 883 C C . ASP A 1 115 ? 1.394 -3.196 40.299 1.00 80.50 115 ASP A C 1
ATOM 885 O O . ASP A 1 115 ? 1.722 -2.769 41.405 1.00 80.50 115 ASP A O 1
ATOM 889 N N . LEU A 1 116 ? 1.294 -2.384 39.238 1.00 72.06 116 LEU A N 1
ATOM 890 C CA . LEU A 1 116 ? 1.540 -0.936 39.303 1.00 72.06 116 LEU A CA 1
ATOM 891 C C . LEU A 1 116 ? 0.506 -0.173 40.143 1.00 72.06 116 LEU A C 1
ATOM 893 O O . LEU A 1 116 ? 0.804 0.929 40.590 1.00 72.06 116 LEU A O 1
ATOM 897 N N . ALA A 1 117 ? -0.696 -0.719 40.339 1.00 67.75 117 ALA A N 1
ATOM 898 C CA . ALA A 1 117 ? -1.739 -0.097 41.154 1.00 67.75 117 ALA A CA 1
ATOM 899 C C . ALA A 1 117 ? -1.577 -0.375 42.662 1.00 67.75 117 ALA A C 1
ATOM 901 O O . ALA A 1 117 ? -2.304 0.207 43.467 1.00 67.75 117 ALA A O 1
ATOM 902 N N . ILE A 1 118 ? -0.661 -1.276 43.036 1.00 59.06 118 ILE A N 1
ATOM 903 C CA . ILE A 1 118 ? -0.389 -1.684 44.424 1.00 59.06 118 ILE A CA 1
ATOM 904 C C . ILE A 1 118 ? 0.903 -1.021 44.965 1.00 59.06 118 ILE A C 1
ATOM 906 O O . ILE A 1 118 ? 1.164 -1.081 46.168 1.00 59.06 118 ILE A O 1
ATOM 910 N N . CYS A 1 119 ? 1.683 -0.342 44.111 1.00 47.78 119 CYS A N 1
ATOM 911 C CA . CYS A 1 119 ? 2.777 0.560 44.503 1.00 47.78 119 CYS A CA 1
ATOM 912 C C . CYS A 1 119 ? 2.289 2.001 44.691 1.00 47.78 119 CYS A C 1
ATOM 914 O O . CYS A 1 119 ? 2.800 2.657 45.627 1.00 47.78 119 CYS A O 1
#

Foldseek 3Di:
DDDDDLPPPPPDQDQAAAEDEAAACVVDQLLSLLVVQVSHDPPVPHHYYHYHHPDPDDPLVVVSVVDNDPVVSVVSSVVVVVVVCVVPDDDPDDPPDPDDDVVPCVVVVVVVVVVVVVD

Nearest PDB structures (foldseek):
  4q3p-assembly2_B  TM=2.381E-01  e=3.567E+00  Schistosoma mansoni

Sequence (119 aa):
LLIATTVVEVGISLPRLTTVVIVGAERLGLSTLHQLRGRVSRTGLKGYCYLYTNQNSSDRLDEFVSTKSGFDIANLDLKFRKSGDLLKGVSQSGSQFRFVDIGEDEEIVSTVKNDLAIC

Radius of gyration: 19.55 Å; Cα contacts (8 Å, |Δi|>4): 81; chains: 1; bounding box: 39×35×63 Å

Secondary structure (DSSP, 8-state):
-----S---TT---TT--EEEEETGGGS-HHHHHHHHTTS-TTSS--EEEEE-SSS--HHHHHHHH---HHHHHHHHHHHHHHHHHHH----SS-------TTT-HHHHHHHHHHHTT-

pLDDT: mean 77.44, std 15.37, range [42.09, 95.5]